Protein AF-A0A959UW82-F1 (afdb_monomer_lite)

Structure (mmCIF, N/CA/C/O backbone):
data_AF-A0A959UW82-F1
#
_entry.id   AF-A0A959UW82-F1
#
loop_
_atom_site.group_PDB
_atom_site.id
_atom_site.type_symbol
_atom_site.label_atom_id
_atom_site.label_alt_id
_atom_site.label_comp_id
_atom_site.label_asym_id
_atom_site.label_entity_id
_atom_site.label_seq_id
_atom_site.pdbx_PDB_ins_code
_atom_site.Cartn_x
_atom_site.Cartn_y
_atom_site.Cartn_z
_atom_site.occupancy
_atom_site.B_iso_or_equiv
_atom_site.auth_seq_id
_atom_site.auth_comp_id
_atom_site.auth_asym_id
_atom_site.auth_atom_id
_atom_site.pdbx_PDB_model_num
ATOM 1 N N . MET A 1 1 ? 10.762 -8.446 -24.234 1.00 44.25 1 MET A N 1
ATOM 2 C CA . MET A 1 1 ? 9.576 -8.781 -23.419 1.00 44.25 1 MET A CA 1
ATOM 3 C C . MET A 1 1 ? 9.700 -7.979 -22.133 1.00 44.25 1 MET A C 1
ATOM 5 O O . MET A 1 1 ? 10.581 -8.289 -21.347 1.00 44.25 1 MET A O 1
ATOM 9 N N . GLY A 1 2 ? 8.970 -6.867 -21.997 1.00 57.62 2 GLY A N 1
ATOM 10 C CA . GLY A 1 2 ? 9.100 -5.979 -20.833 1.00 57.62 2 GLY A CA 1
ATOM 11 C C . GLY A 1 2 ? 8.491 -6.624 -19.589 1.00 57.62 2 GLY A C 1
ATOM 12 O O . GLY A 1 2 ? 7.353 -7.086 -19.632 1.00 57.62 2 GLY A O 1
ATOM 13 N N . THR A 1 3 ? 9.255 -6.695 -18.502 1.00 73.62 3 THR A N 1
ATOM 14 C CA . THR A 1 3 ? 8.860 -7.255 -17.199 1.00 73.62 3 THR A CA 1
ATOM 15 C C . THR A 1 3 ? 8.103 -6.224 -16.351 1.00 73.62 3 THR A C 1
ATOM 17 O O . THR A 1 3 ? 8.427 -6.027 -15.181 1.00 73.62 3 THR A O 1
ATOM 20 N N . GLY A 1 4 ? 7.138 -5.521 -16.948 1.00 86.44 4 GLY A N 1
ATOM 21 C CA . GLY A 1 4 ? 6.366 -4.482 -16.266 1.00 86.44 4 GLY A CA 1
ATOM 22 C C . GLY A 1 4 ? 5.488 -5.053 -15.147 1.00 86.44 4 GLY A C 1
ATOM 23 O O . GLY A 1 4 ? 4.834 -6.087 -15.313 1.00 86.44 4 GLY A O 1
ATOM 24 N N . LEU A 1 5 ? 5.448 -4.370 -14.004 1.00 95.44 5 LEU A N 1
ATOM 25 C CA . LEU A 1 5 ? 4.629 -4.714 -12.846 1.00 95.44 5 LEU A CA 1
ATOM 26 C C . LEU A 1 5 ? 3.200 -4.173 -13.010 1.00 95.44 5 LEU A C 1
ATOM 28 O O . LEU A 1 5 ? 2.975 -2.964 -13.059 1.00 95.44 5 LEU A O 1
ATOM 32 N N . ARG A 1 6 ? 2.210 -5.073 -13.037 1.00 96.69 6 ARG A N 1
ATOM 33 C CA . ARG A 1 6 ? 0.779 -4.721 -13.033 1.00 96.69 6 ARG A CA 1
ATOM 34 C C . ARG A 1 6 ? 0.207 -4.901 -11.631 1.00 96.69 6 ARG A C 1
ATOM 36 O O . ARG A 1 6 ? 0.249 -6.001 -11.091 1.00 96.69 6 ARG A O 1
ATOM 43 N N . VAL A 1 7 ? -0.332 -3.827 -11.064 1.00 96.94 7 VAL A N 1
ATOM 44 C CA . VAL A 1 7 ? -0.940 -3.793 -9.725 1.00 96.94 7 VAL A CA 1
ATOM 45 C C . VAL A 1 7 ? -2.154 -2.870 -9.715 1.00 96.94 7 VAL A C 1
ATOM 47 O O . VAL A 1 7 ? -2.307 -2.017 -10.592 1.00 96.94 7 VAL A O 1
ATOM 50 N N . GLU A 1 8 ? -3.009 -3.024 -8.709 1.00 97.88 8 GLU A N 1
ATOM 51 C CA . GLU A 1 8 ? -4.094 -2.082 -8.449 1.00 97.88 8 GLU A CA 1
ATOM 52 C C . GLU A 1 8 ? -3.565 -0.753 -7.890 1.00 97.88 8 GLU A C 1
ATOM 54 O O . GLU A 1 8 ? -2.478 -0.677 -7.314 1.00 97.88 8 GLU A O 1
ATOM 59 N N . ARG A 1 9 ? -4.355 0.321 -8.043 1.00 97.94 9 ARG A N 1
ATOM 60 C CA . ARG A 1 9 ? -4.029 1.633 -7.462 1.00 97.94 9 ARG A CA 1
ATOM 61 C C . ARG A 1 9 ? -3.924 1.559 -5.943 1.00 97.94 9 ARG A C 1
ATOM 63 O O . ARG A 1 9 ? -3.041 2.197 -5.385 1.00 97.94 9 ARG A O 1
ATOM 70 N N . VAL A 1 10 ? -4.832 0.836 -5.294 1.00 98.31 10 VAL A N 1
ATOM 71 C CA . VAL A 1 10 ? -4.859 0.670 -3.840 1.00 98.31 10 VAL A CA 1
ATOM 72 C C . VAL A 1 10 ? -4.211 -0.666 -3.513 1.00 98.31 10 VAL A C 1
ATOM 74 O O . VAL A 1 10 ? -4.727 -1.708 -3.888 1.00 98.31 10 VAL A O 1
ATOM 77 N N . LEU A 1 11 ? -3.068 -0.626 -2.833 1.00 98.12 11 LEU A N 1
ATOM 78 C CA . LEU A 1 11 ? -2.309 -1.820 -2.449 1.00 98.12 11 LEU A CA 1
ATOM 79 C C . LEU A 1 11 ? -2.756 -2.376 -1.092 1.00 98.12 11 LEU A C 1
ATOM 81 O O . LEU A 1 11 ? -2.490 -3.531 -0.780 1.00 98.12 11 LEU A O 1
ATOM 85 N N . GLY A 1 12 ? -3.420 -1.547 -0.286 1.00 97.38 12 GLY A N 1
ATOM 86 C CA . GLY A 1 12 ? -3.962 -1.933 1.006 1.00 97.38 12 GLY A CA 1
ATOM 87 C C . GLY A 1 12 ? -4.587 -0.755 1.744 1.00 97.38 12 GLY A C 1
ATOM 88 O O . GLY A 1 12 ? -4.226 0.407 1.525 1.00 97.38 12 GLY A O 1
ATOM 89 N N . ARG A 1 13 ? -5.535 -1.067 2.629 1.00 97.31 13 ARG A N 1
ATOM 90 C CA . ARG A 1 13 ? -6.154 -0.129 3.568 1.00 97.31 13 ARG A CA 1
ATOM 91 C C . ARG A 1 13 ? -6.377 -0.827 4.905 1.00 97.31 13 ARG A C 1
ATOM 93 O O . ARG A 1 13 ? -6.932 -1.919 4.931 1.00 97.31 13 ARG A O 1
ATOM 100 N N . ALA A 1 14 ? -5.965 -0.187 5.995 1.00 97.19 14 ALA A N 1
ATOM 101 C CA . ALA A 1 14 ? -6.137 -0.698 7.351 1.00 97.19 14 ALA A CA 1
ATOM 102 C C . ALA A 1 14 ? -6.420 0.447 8.329 1.00 97.19 14 ALA A C 1
ATOM 104 O O . ALA A 1 14 ? -6.029 1.593 8.095 1.00 97.19 14 ALA A O 1
ATOM 105 N N . GLY A 1 15 ? -7.088 0.116 9.434 1.00 95.81 15 GLY A N 1
ATOM 106 C CA . GLY A 1 15 ? -7.535 1.100 10.415 1.00 95.81 15 GLY A CA 1
ATOM 107 C C . GLY A 1 15 ? -8.717 1.948 9.936 1.00 95.81 15 GLY A C 1
ATOM 108 O O . GLY A 1 15 ? -9.252 1.770 8.837 1.00 95.81 15 GLY A O 1
ATOM 109 N N . ALA A 1 16 ? -9.144 2.855 10.806 1.00 94.81 16 ALA A N 1
ATOM 110 C CA . ALA A 1 16 ? -10.219 3.803 10.563 1.00 94.81 16 ALA A CA 1
ATOM 111 C C . ALA A 1 16 ? -10.057 5.027 11.478 1.00 94.81 16 ALA A C 1
ATOM 113 O O . ALA A 1 16 ? -9.554 4.917 12.597 1.00 94.81 16 ALA A O 1
ATOM 114 N N . GLY A 1 17 ? -10.530 6.183 11.010 1.00 95.44 17 GLY A N 1
ATOM 115 C CA . GLY A 1 17 ? -10.444 7.454 11.731 1.00 95.44 17 GLY A CA 1
ATOM 116 C C . GLY A 1 17 ? -9.138 8.208 11.477 1.00 95.44 17 GLY A C 1
ATOM 117 O O . GLY A 1 17 ? -8.361 7.850 10.587 1.00 95.44 17 GLY A O 1
ATOM 118 N N . ASP A 1 18 ? -8.918 9.254 12.267 1.00 95.56 18 ASP A N 1
ATOM 119 C CA . ASP A 1 1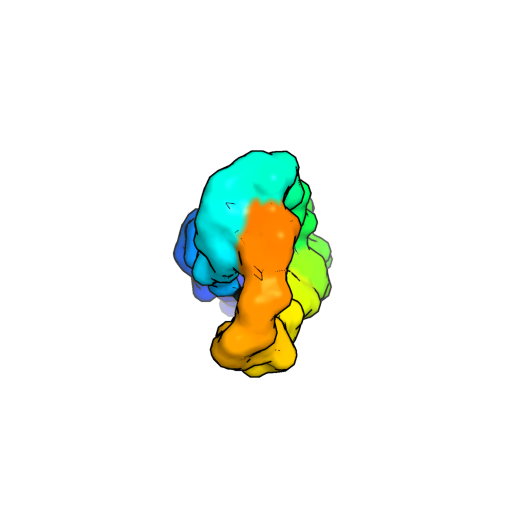8 ? -7.789 10.171 12.127 1.00 95.56 18 ASP A CA 1
ATOM 120 C C . ASP A 1 18 ? -6.652 9.855 13.115 1.00 95.56 18 ASP A C 1
ATOM 122 O O . ASP A 1 18 ? -6.911 9.342 14.208 1.00 95.56 18 ASP A O 1
ATOM 126 N N . PRO A 1 19 ? -5.391 10.176 12.764 1.00 96.81 19 PRO A N 1
ATOM 127 C CA . PRO A 1 19 ? -4.945 10.755 11.492 1.00 96.81 19 PRO A CA 1
ATOM 128 C C . PRO A 1 19 ? -4.889 9.725 10.351 1.00 96.81 19 PRO A C 1
ATOM 130 O O . PRO A 1 19 ? -4.808 8.517 10.578 1.00 96.81 19 PRO A O 1
ATOM 133 N N . CYS A 1 20 ? -4.896 10.213 9.109 1.00 98.00 20 CYS A N 1
ATOM 134 C CA . CYS A 1 20 ? -4.700 9.390 7.918 1.00 98.00 20 CYS A CA 1
ATOM 135 C C . CYS A 1 20 ? -3.257 9.499 7.406 1.00 98.00 20 CYS A C 1
ATOM 137 O O . CYS A 1 20 ? -2.755 10.600 7.179 1.00 98.00 20 CYS A O 1
ATOM 139 N N . VAL A 1 21 ? -2.607 8.356 7.183 1.00 98.31 21 VAL A N 1
ATOM 140 C CA . VAL A 1 21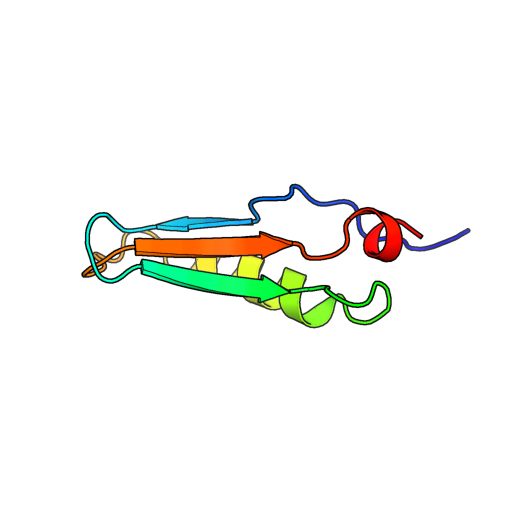 ? -1.273 8.252 6.585 1.00 98.31 21 VAL A CA 1
ATOM 141 C C . VAL A 1 21 ? -1.390 7.616 5.203 1.00 98.31 21 VAL A C 1
ATOM 143 O O . VAL A 1 21 ? -1.842 6.476 5.063 1.00 98.31 21 VAL A O 1
ATOM 146 N N . LEU A 1 22 ? -0.953 8.347 4.174 1.00 98.31 22 LEU A N 1
ATOM 147 C CA . LEU A 1 22 ? -0.834 7.825 2.814 1.00 98.31 22 LEU A CA 1
ATOM 148 C C . LEU A 1 22 ? 0.603 7.402 2.523 1.00 98.31 22 LEU A C 1
ATOM 150 O O . LEU A 1 22 ? 1.542 8.173 2.712 1.00 98.31 22 LEU A O 1
ATOM 154 N N . LEU A 1 23 ? 0.751 6.189 2.000 1.00 98.62 23 LEU A N 1
ATOM 155 C CA . LEU A 1 23 ? 2.021 5.619 1.573 1.00 98.62 23 LEU A CA 1
ATOM 156 C C . LEU A 1 23 ? 2.009 5.435 0.054 1.00 98.62 23 LEU A C 1
ATOM 158 O O . LEU A 1 23 ? 1.054 4.886 -0.492 1.00 98.62 23 LEU A O 1
ATOM 162 N N . PHE A 1 24 ? 3.074 5.851 -0.629 1.00 98.38 24 PHE A N 1
ATOM 163 C CA . PHE A 1 24 ? 3.209 5.697 -2.079 1.00 98.38 24 PHE A CA 1
ATOM 164 C C . PHE A 1 24 ? 4.423 4.839 -2.429 1.00 98.38 24 PHE A C 1
ATOM 166 O O . PHE A 1 24 ? 5.503 5.027 -1.875 1.00 98.38 24 PHE A O 1
ATOM 173 N N . GLY A 1 25 ? 4.255 3.933 -3.392 1.00 98.19 25 GLY A N 1
ATOM 174 C CA . GLY A 1 25 ? 5.341 3.156 -3.991 1.00 98.19 25 GLY A CA 1
ATOM 175 C C . GLY A 1 25 ? 5.249 3.154 -5.515 1.00 98.19 25 GLY A C 1
ATOM 176 O O . GLY A 1 25 ? 4.152 3.200 -6.067 1.00 98.19 25 GLY A O 1
ATOM 177 N N . GLY A 1 26 ? 6.385 3.095 -6.215 1.00 97.38 26 GLY A N 1
ATOM 178 C CA . GLY A 1 26 ? 6.397 3.016 -7.682 1.00 97.38 26 GLY A CA 1
ATOM 179 C C . GLY A 1 26 ? 5.950 4.306 -8.376 1.00 97.38 26 GLY A C 1
ATOM 180 O O . GLY A 1 26 ? 5.139 4.275 -9.303 1.00 97.38 26 GLY A O 1
ATOM 181 N N . VAL A 1 27 ? 6.431 5.461 -7.903 1.00 97.50 27 VAL A N 1
ATOM 182 C CA . VAL A 1 27 ? 6.242 6.751 -8.595 1.00 97.50 27 VAL A CA 1
ATOM 183 C C . VAL A 1 27 ? 7.002 6.748 -9.926 1.00 97.50 27 VAL A C 1
ATOM 185 O O . VAL A 1 27 ? 6.441 7.137 -10.951 1.00 97.50 27 VAL A O 1
ATOM 188 N N . HIS A 1 28 ? 8.227 6.217 -9.931 1.00 96.88 28 HIS A N 1
ATOM 189 C CA . HIS A 1 28 ? 8.947 5.835 -11.142 1.00 96.88 28 HIS A CA 1
ATOM 190 C C . HIS A 1 28 ? 8.756 4.335 -11.424 1.00 96.88 28 HIS A C 1
ATOM 192 O O . HIS A 1 28 ? 8.736 3.511 -10.509 1.00 96.88 28 HIS A O 1
ATOM 198 N N . GLY A 1 29 ? 8.596 3.970 -12.699 1.00 94.31 29 GLY A N 1
ATOM 199 C CA . GLY A 1 29 ? 8.266 2.597 -13.112 1.00 94.31 29 GLY A CA 1
ATOM 200 C C . GLY A 1 29 ? 9.394 1.583 -12.921 1.00 94.31 29 GLY A C 1
ATOM 201 O O . GLY A 1 29 ? 9.146 0.411 -12.663 1.00 94.31 29 GLY A O 1
ATOM 202 N N . ASN A 1 30 ? 10.638 2.052 -12.982 1.00 95.44 30 ASN A N 1
ATOM 203 C CA . ASN A 1 30 ? 11.843 1.264 -12.736 1.00 95.44 30 ASN A CA 1
ATOM 204 C C . ASN A 1 30 ? 12.193 1.136 -11.239 1.00 95.44 30 ASN A C 1
ATOM 206 O O . ASN A 1 30 ? 13.230 0.566 -10.911 1.00 95.44 30 ASN A O 1
ATOM 210 N N . GLU A 1 31 ? 11.340 1.627 -10.332 1.00 96.69 31 GLU A N 1
ATOM 211 C CA . GLU A 1 31 ? 11.540 1.585 -8.876 1.00 96.69 31 GLU A CA 1
ATOM 212 C C . GLU A 1 31 ? 10.392 0.830 -8.154 1.00 96.69 31 GLU A C 1
ATOM 214 O O . GLU A 1 31 ? 9.721 1.383 -7.274 1.00 96.69 31 GLU A O 1
ATOM 219 N N . PRO A 1 32 ? 10.124 -0.454 -8.482 1.00 96.62 32 PRO A N 1
ATOM 220 C CA . PRO A 1 32 ? 8.978 -1.195 -7.942 1.00 96.62 32 PRO A CA 1
ATOM 221 C C . PRO A 1 32 ? 9.153 -1.639 -6.481 1.00 96.62 32 PRO A C 1
ATOM 223 O O . PRO A 1 32 ? 8.199 -2.112 -5.865 1.00 96.62 32 PRO A O 1
ATOM 226 N N . ALA A 1 33 ? 10.346 -1.487 -5.896 1.00 97.81 33 ALA A N 1
ATOM 227 C CA . ALA A 1 33 ? 10.650 -1.956 -4.542 1.00 97.81 33 ALA A CA 1
ATOM 228 C C . ALA A 1 33 ? 9.678 -1.400 -3.485 1.00 97.81 33 ALA A C 1
ATOM 230 O O . ALA A 1 33 ? 9.259 -2.135 -2.591 1.00 97.81 33 ALA A O 1
ATOM 231 N N . GLY A 1 34 ? 9.252 -0.139 -3.630 1.00 98.25 34 GLY A N 1
ATOM 232 C CA . GLY A 1 34 ? 8.247 0.463 -2.751 1.00 98.25 34 GLY A CA 1
ATOM 233 C C . GLY A 1 34 ? 6.880 -0.225 -2.837 1.00 98.25 34 GLY A C 1
ATOM 234 O O . GLY A 1 34 ? 6.227 -0.403 -1.817 1.00 98.25 34 GLY A O 1
ATOM 235 N N . VAL A 1 35 ? 6.458 -0.680 -4.023 1.00 98.31 35 VAL A N 1
ATOM 236 C CA . VAL A 1 35 ? 5.192 -1.420 -4.196 1.00 98.31 35 VAL A CA 1
ATOM 237 C C . VAL A 1 35 ? 5.251 -2.753 -3.451 1.00 98.31 35 VAL A C 1
ATOM 239 O O . VAL A 1 35 ? 4.346 -3.067 -2.680 1.00 98.31 35 VAL A O 1
ATOM 242 N N . PHE A 1 36 ? 6.346 -3.501 -3.614 1.00 98.19 36 PHE A N 1
ATOM 243 C CA . PHE A 1 36 ? 6.527 -4.784 -2.931 1.00 98.19 36 PHE A CA 1
ATOM 244 C C . PHE A 1 36 ? 6.615 -4.629 -1.410 1.00 98.19 36 PHE A C 1
ATOM 246 O O . PHE A 1 36 ? 6.055 -5.442 -0.677 1.00 98.19 36 PHE A O 1
ATOM 253 N N . ALA A 1 37 ? 7.284 -3.579 -0.924 1.00 98.56 37 ALA A N 1
ATOM 254 C CA . ALA A 1 37 ? 7.357 -3.282 0.502 1.00 98.56 37 ALA A CA 1
ATOM 255 C C . ALA A 1 37 ? 5.970 -2.988 1.094 1.00 98.56 37 ALA A C 1
ATOM 257 O O . ALA A 1 37 ? 5.641 -3.505 2.158 1.00 98.56 37 ALA A O 1
ATOM 258 N N . LEU A 1 38 ? 5.131 -2.223 0.389 1.00 98.50 38 LEU A N 1
ATOM 259 C CA . LEU A 1 38 ? 3.771 -1.930 0.843 1.00 98.50 38 LEU A CA 1
ATOM 260 C C . LEU A 1 38 ? 2.885 -3.180 0.846 1.00 98.50 38 LEU A C 1
ATOM 262 O O . LEU A 1 38 ? 2.152 -3.395 1.803 1.00 98.50 38 LEU A O 1
ATOM 266 N N . GLN A 1 39 ? 2.986 -4.052 -0.158 1.00 97.56 39 GLN A N 1
ATOM 267 C CA . GLN A 1 39 ? 2.251 -5.324 -0.146 1.00 97.56 39 GLN A CA 1
ATOM 268 C C . GLN A 1 39 ? 2.647 -6.203 1.050 1.00 97.56 39 GLN A C 1
ATOM 270 O O . GLN A 1 39 ? 1.772 -6.734 1.732 1.00 97.56 39 GLN A O 1
ATOM 275 N N . ARG A 1 40 ? 3.950 -6.304 1.353 1.00 98.19 40 ARG A N 1
ATOM 276 C CA . ARG A 1 40 ? 4.447 -7.032 2.535 1.00 98.19 40 ARG A CA 1
ATOM 277 C C . ARG A 1 40 ? 3.956 -6.410 3.837 1.00 98.19 40 ARG A C 1
ATOM 279 O O . ARG A 1 40 ? 3.468 -7.133 4.696 1.00 98.19 40 ARG A O 1
ATOM 286 N N . LEU A 1 41 ? 3.993 -5.080 3.948 1.00 97.06 41 LEU A N 1
ATOM 287 C CA . LEU A 1 41 ? 3.478 -4.356 5.113 1.00 97.06 41 LEU A CA 1
ATOM 288 C C . LEU A 1 41 ? 2.026 -4.748 5.421 1.00 97.06 41 LEU A C 1
ATOM 290 O O . LEU A 1 41 ? 1.696 -5.007 6.574 1.00 97.06 41 LEU A O 1
ATOM 294 N N . PHE A 1 42 ? 1.160 -4.818 4.406 1.00 96.25 42 PHE A N 1
ATOM 295 C CA . PHE A 1 42 ? -0.243 -5.192 4.606 1.00 96.25 42 PHE A CA 1
ATOM 296 C C . PHE A 1 42 ? -0.446 -6.678 4.921 1.00 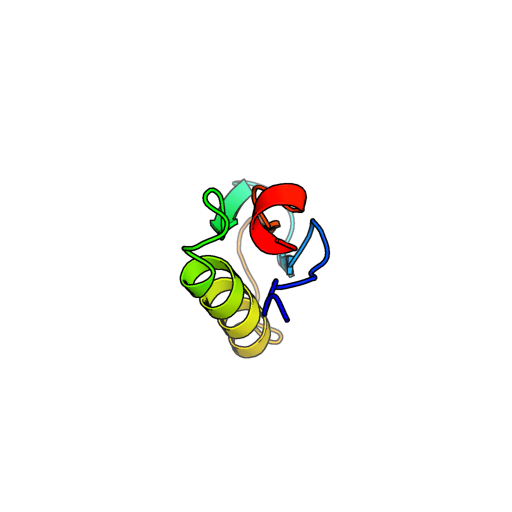96.25 42 PHE A C 1
ATOM 298 O O . PHE A 1 42 ? -1.385 -7.009 5.642 1.00 96.25 42 PHE A O 1
ATOM 305 N N . GLN A 1 43 ? 0.444 -7.563 4.466 1.00 95.50 43 GLN A N 1
ATOM 306 C CA . GLN A 1 43 ? 0.455 -8.959 4.915 1.00 95.50 43 GLN A CA 1
ATOM 307 C C . GLN A 1 43 ? 0.888 -9.088 6.384 1.00 95.50 43 GLN A C 1
ATOM 309 O O . GLN A 1 43 ? 0.309 -9.875 7.127 1.00 95.50 43 GLN A O 1
ATOM 314 N N . GLU A 1 44 ? 1.873 -8.300 6.820 1.00 96.38 44 GLU A N 1
ATOM 315 C CA . GLU A 1 44 ? 2.404 -8.323 8.192 1.00 96.38 44 GLU A CA 1
ATOM 316 C C . GLU A 1 44 ? 1.517 -7.587 9.210 1.00 96.38 44 GLU A C 1
ATOM 318 O O . GLU A 1 44 ? 1.537 -7.904 10.405 1.00 96.38 44 GLU A O 1
ATOM 323 N N . LEU A 1 45 ? 0.729 -6.608 8.752 1.00 94.38 45 LEU A N 1
ATOM 324 C CA . LEU A 1 45 ? -0.238 -5.892 9.584 1.00 94.38 45 LEU A CA 1
ATOM 325 C C . LEU A 1 45 ? -1.292 -6.840 10.170 1.00 94.38 45 LEU A C 1
ATOM 327 O O . LEU A 1 45 ? -1.631 -6.689 11.344 1.00 94.38 45 LEU A O 1
ATOM 331 N N . GLY A 1 46 ? -1.767 -7.822 9.395 1.00 86.75 46 GLY A N 1
ATOM 332 C CA . GLY A 1 46 ? -2.787 -8.781 9.832 1.00 86.75 46 GLY A CA 1
ATOM 333 C C . GLY A 1 46 ? -3.988 -8.094 10.497 1.00 86.75 46 GLY A C 1
ATOM 334 O O . GLY A 1 46 ? -4.481 -7.081 10.005 1.00 86.75 46 GLY A O 1
ATOM 335 N N . ASP A 1 47 ? -4.398 -8.601 11.664 1.00 87.69 47 ASP A N 1
ATOM 336 C CA . ASP A 1 47 ? -5.529 -8.075 12.450 1.00 87.69 47 ASP A CA 1
ATOM 337 C C . ASP A 1 47 ? -5.122 -7.028 13.506 1.00 87.69 47 ASP A C 1
ATOM 339 O O . ASP A 1 47 ? -5.849 -6.772 14.475 1.00 87.69 47 ASP A O 1
ATOM 343 N N . ARG A 1 48 ? -3.934 -6.423 13.380 1.00 92.19 48 ARG A N 1
ATOM 344 C CA . ARG A 1 48 ? -3.475 -5.410 14.341 1.00 92.19 48 ARG A CA 1
ATOM 345 C C . ARG A 1 48 ? -4.430 -4.216 14.348 1.00 92.19 48 ARG A C 1
ATOM 347 O O . ARG A 1 48 ? -4.733 -3.625 13.314 1.00 92.19 48 ARG A O 1
ATOM 354 N N . LYS A 1 49 ? -4.854 -3.805 15.546 1.00 91.44 49 LYS A N 1
ATOM 355 C CA . LYS A 1 49 ? -5.637 -2.578 15.731 1.00 91.44 49 LYS A CA 1
ATOM 356 C C . LYS A 1 49 ? -4.737 -1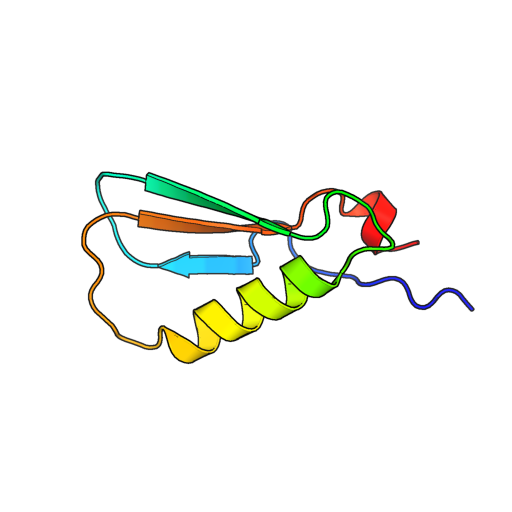.361 15.533 1.00 91.44 49 LYS A C 1
ATOM 358 O O . LYS A 1 49 ? -3.730 -1.217 16.223 1.00 91.44 49 LYS A O 1
ATOM 363 N N . LEU A 1 50 ? -5.127 -0.493 14.606 1.00 94.69 50 LEU A N 1
ATOM 364 C CA . LEU A 1 50 ? -4.462 0.778 14.333 1.00 94.69 50 LEU A CA 1
ATOM 365 C C . LEU A 1 50 ? -5.288 1.933 14.900 1.00 94.69 50 LEU A C 1
ATOM 367 O O . LEU A 1 50 ? -6.516 1.921 14.811 1.00 94.69 50 LEU A O 1
ATOM 371 N N . THR A 1 51 ? -4.602 2.938 15.441 1.00 96.19 51 THR A N 1
ATOM 372 C CA . THR A 1 51 ? -5.196 4.251 15.707 1.00 96.19 51 THR A CA 1
ATOM 373 C C . THR A 1 51 ? -5.023 5.104 14.457 1.00 96.19 51 THR A C 1
ATOM 375 O O . THR A 1 51 ? -3.891 5.377 14.057 1.00 96.19 51 THR A O 1
ATOM 378 N N . GLY A 1 52 ? -6.133 5.507 13.843 1.00 96.94 52 GLY A N 1
ATOM 379 C CA . GLY A 1 52 ? -6.134 6.221 12.570 1.00 96.94 52 GLY A CA 1
ATOM 380 C C . GLY A 1 52 ? -6.221 5.288 11.360 1.00 96.94 52 GLY A C 1
ATOM 381 O O . GLY A 1 52 ? -6.540 4.102 11.479 1.00 96.94 52 GLY A O 1
ATOM 382 N N . THR A 1 5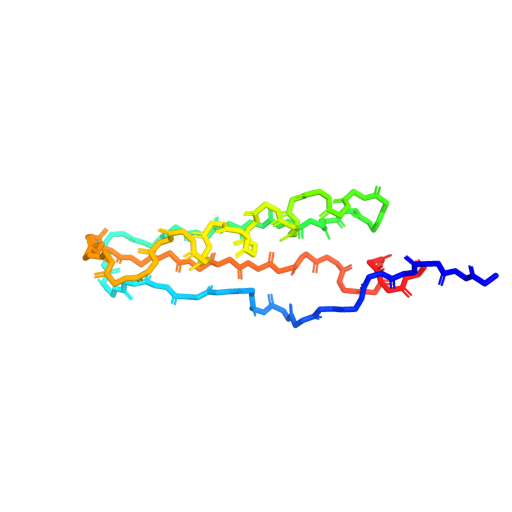3 ? -5.951 5.835 10.176 1.00 97.81 53 THR A N 1
ATOM 383 C CA . THR A 1 53 ? -6.082 5.132 8.891 1.00 97.81 53 THR A CA 1
ATOM 384 C C . THR A 1 53 ? -4.745 5.089 8.159 1.00 97.81 53 THR A C 1
ATOM 386 O O . THR A 1 53 ? -4.059 6.102 8.056 1.00 97.81 53 THR A O 1
ATOM 389 N N . VAL A 1 54 ? -4.397 3.940 7.579 1.00 98.19 54 VAL A N 1
ATOM 390 C CA . VAL A 1 54 ? -3.255 3.802 6.665 1.00 98.19 54 VAL A CA 1
ATOM 391 C C . VAL A 1 54 ? -3.756 3.322 5.310 1.00 98.19 54 VAL A C 1
ATOM 393 O O . VAL A 1 54 ? -4.488 2.333 5.225 1.00 98.19 54 VAL A O 1
ATOM 396 N N . VAL A 1 55 ? -3.351 4.010 4.243 1.00 98.38 55 VAL A N 1
ATOM 397 C CA . VAL A 1 55 ? -3.663 3.634 2.857 1.00 98.38 55 VAL A CA 1
ATOM 398 C C . VAL A 1 55 ? -2.372 3.582 2.049 1.00 98.38 55 VAL A C 1
ATOM 400 O O . VAL A 1 55 ? -1.633 4.563 2.000 1.00 98.38 55 VAL A O 1
ATOM 403 N N . ALA A 1 56 ? -2.109 2.454 1.389 1.00 98.62 56 ALA A N 1
ATOM 404 C CA . ALA A 1 56 ? -1.004 2.325 0.444 1.00 98.62 56 ALA A CA 1
ATOM 405 C C . ALA A 1 56 ? -1.491 2.422 -0.997 1.00 98.62 56 ALA A C 1
ATOM 407 O O . ALA A 1 56 ? -2.442 1.742 -1.390 1.00 98.62 56 ALA A O 1
ATOM 408 N N . LEU A 1 57 ? -0.793 3.225 -1.795 1.00 98.75 57 LEU A N 1
ATOM 409 C CA . LEU A 1 57 ? -1.091 3.452 -3.198 1.00 98.75 57 LEU A CA 1
ATOM 410 C C . LEU A 1 57 ? 0.097 3.093 -4.093 1.00 98.75 57 LEU A C 1
ATOM 412 O O . LEU A 1 57 ? 1.242 3.473 -3.836 1.00 98.75 57 LEU A O 1
ATOM 416 N N . ALA A 1 58 ? -0.201 2.426 -5.204 1.00 98.44 58 ALA A N 1
ATOM 417 C CA . ALA A 1 58 ? 0.704 2.375 -6.337 1.00 98.44 58 ALA A CA 1
ATOM 418 C C . ALA A 1 58 ? 0.723 3.747 -7.033 1.00 98.44 58 ALA A C 1
ATOM 420 O O . ALA A 1 58 ? -0.318 4.380 -7.250 1.00 98.44 58 ALA A O 1
ATOM 421 N N . GLY A 1 59 ? 1.921 4.219 -7.364 1.00 97.44 59 GLY A N 1
ATOM 422 C CA . GLY A 1 59 ? 2.169 5.510 -7.989 1.00 97.44 59 GLY A CA 1
ATOM 423 C C . GLY A 1 59 ? 1.767 5.527 -9.462 1.00 97.44 59 GLY A C 1
ATOM 424 O O . GLY A 1 59 ? 0.586 5.581 -9.814 1.00 97.44 59 GLY A O 1
ATOM 425 N N . ASN A 1 60 ? 2.751 5.543 -10.353 1.00 98.00 60 ASN A N 1
ATOM 426 C CA . ASN A 1 60 ? 2.510 5.658 -11.784 1.00 98.00 60 ASN A CA 1
ATOM 427 C C . ASN A 1 60 ? 2.271 4.278 -12.409 1.00 98.00 60 ASN A C 1
ATOM 429 O O . ASN A 1 60 ? 3.199 3.625 -12.879 1.00 98.00 60 ASN A O 1
ATOM 433 N N . LEU A 1 61 ? 1.004 3.857 -12.453 1.00 98.00 61 LEU A N 1
ATOM 434 C CA . LEU A 1 61 ? 0.586 2.568 -13.023 1.00 98.00 61 LEU A CA 1
ATOM 435 C C . LEU A 1 61 ? 1.073 2.363 -14.465 1.00 98.00 61 LEU A C 1
ATOM 437 O O . LEU A 1 61 ? 1.493 1.268 -14.827 1.00 98.00 61 LEU A O 1
ATOM 441 N N . ASN A 1 62 ? 1.063 3.424 -15.276 1.00 97.31 62 ASN A N 1
ATOM 442 C CA . ASN A 1 62 ? 1.518 3.352 -16.662 1.00 97.31 62 ASN A CA 1
ATOM 443 C C . ASN A 1 62 ? 3.032 3.168 -16.760 1.00 97.31 62 ASN A C 1
ATOM 445 O O . ASN A 1 62 ? 3.488 2.503 -17.680 1.00 97.31 62 ASN A O 1
ATOM 449 N N . ALA A 1 63 ? 3.810 3.766 -15.855 1.00 96.88 63 ALA A N 1
ATOM 450 C CA . ALA A 1 63 ? 5.254 3.564 -15.825 1.00 96.88 63 ALA A CA 1
ATOM 451 C C . ALA A 1 63 ? 5.618 2.182 -15.271 1.00 96.88 63 ALA A C 1
ATOM 453 O O . ALA A 1 63 ? 6.516 1.548 -15.807 1.00 96.88 63 ALA A O 1
ATOM 454 N N . LEU A 1 64 ? 4.914 1.708 -14.238 1.00 96.88 64 LEU A N 1
ATOM 455 C CA . LEU A 1 64 ? 5.127 0.381 -13.655 1.00 96.88 64 LEU A CA 1
ATOM 456 C C . LEU A 1 64 ? 4.826 -0.743 -14.651 1.00 96.88 64 LEU A C 1
ATOM 458 O O . LEU A 1 64 ? 5.549 -1.729 -14.679 1.00 96.88 64 LEU A O 1
ATOM 462 N N . A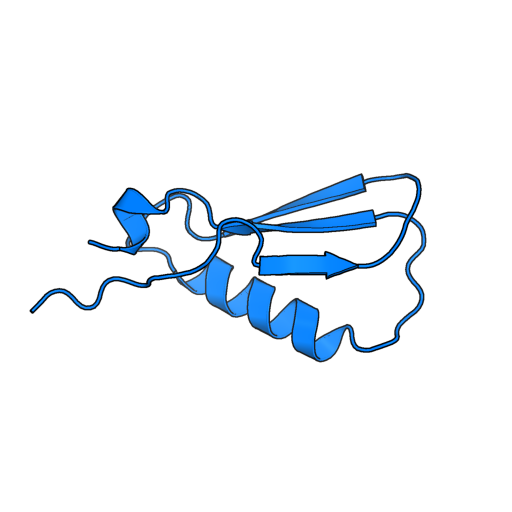LA A 1 65 ? 3.799 -0.591 -15.490 1.00 96.12 65 ALA A N 1
ATOM 463 C CA . ALA A 1 65 ? 3.396 -1.606 -16.463 1.00 96.12 65 ALA A CA 1
ATOM 464 C C . ALA A 1 65 ? 4.261 -1.659 -17.743 1.00 96.12 65 ALA A C 1
ATOM 466 O O . ALA A 1 65 ? 3.942 -2.452 -18.635 1.00 96.12 65 ALA A O 1
ATOM 467 N N . ARG A 1 66 ? 5.290 -0.809 -17.863 1.00 89.69 66 ARG A N 1
ATOM 468 C CA . ARG A 1 66 ? 6.193 -0.741 -19.026 1.00 89.69 66 ARG A CA 1
ATOM 469 C C . ARG A 1 66 ? 7.369 -1.704 -18.923 1.00 89.69 66 ARG A C 1
ATOM 471 O O . ARG A 1 66 ? 7.780 -2.032 -17.793 1.00 89.69 66 ARG A O 1
#

pLDDT: mean 94.69, std 8.72, range [44.25, 98.75]

Radius of gyration: 12.81 Å; chains: 1; bounding box: 22×20×39 Å

Secondary structure (DSSP, 8-state):
---PPP--SEEEEEEESSSEEEEEE-SSTT-THHHHHHHHHHHHHTT---SEEEEEEE--HHHHT-

Foldseek 3Di:
DDPFDADDFWLDKDEADDDEDEQEFCLAQVGRVSVVVSNVVRVVCPPPHDDHMYTYGYHPNVRRRD

Sequence (66 aa):
MGTGLRVERVLGRAGAGDPCVLLFGGVHGNEPAGVFALQRLFQELGDRKLTGTVVALAGNLNALAR